Protein AF-Q84XY4-F1 (afdb_monomer_lite)

Secondary structure (DSSP, 8-state):
-HHHHHHHHHHHHHHHHHHHHHHHHHHHHHHHHHHHHHHHTT--------------------------------------S-HHHHHHHTT-HHHHHHHHHHTTT-HHHHHHHHHHHHTTSSSHHHHHHHHHTTGGGS-GGGG-TT-HHHHHHHHHHHHHHHHHTPPP--

pLDDT: mean 78.93, std 22.67, range [28.45, 98.25]

Foldseek 3Di:
DVVVVVVVVVVVVVVVVVVVVVVVVVVVVVVVVVVVVVVVVPPPDDDDDDDDDDDDDDDDDDDDDDDDDDDDDDDDDDDVDDPLLVCLLVLPLVSLLVVCLVCVVPLVVLLVPNLASLVNHPDSVVSLVVNLPCLVVDDPVQCDPPHPSVSSNSSNVSSVVSPVVNDDPD

Structure (mmCIF, N/CA/C/O backbone):
data_AF-Q84XY4-F1
#
_entry.id   AF-Q84XY4-F1
#
loop_
_atom_site.group_PDB
_atom_site.id
_atom_site.type_symbol
_atom_site.label_atom_id
_atom_site.label_alt_id
_atom_site.label_comp_id
_atom_site.label_asym_id
_atom_site.label_entity_id
_atom_site.label_seq_id
_atom_site.pdbx_PDB_ins_code
_atom_site.Cartn_x
_atom_site.Cartn_y
_atom_site.Cartn_z
_atom_site.occupancy
_atom_site.B_iso_or_equiv
_atom_site.auth_seq_id
_atom_site.auth_comp_id
_atom_site.auth_asym_id
_atom_site.auth_atom_id
_atom_site.pdbx_PDB_model_num
ATOM 1 N N . LEU A 1 1 ? -7.201 -48.790 17.737 1.00 64.31 1 LEU A N 1
ATOM 2 C CA . LEU A 1 1 ? -5.799 -48.980 17.290 1.00 64.31 1 LEU A CA 1
ATOM 3 C C . LEU A 1 1 ? -5.659 -49.063 15.767 1.00 64.31 1 LEU A C 1
ATOM 5 O O . LEU A 1 1 ? -4.932 -48.245 15.227 1.00 64.31 1 LEU A O 1
ATOM 9 N N . ALA A 1 2 ? -6.379 -49.945 15.058 1.00 82.94 2 ALA A N 1
ATOM 10 C CA . ALA A 1 2 ? -6.254 -50.078 13.593 1.00 82.94 2 ALA A CA 1
ATOM 11 C C . ALA A 1 2 ? -6.530 -48.778 12.801 1.00 82.94 2 ALA A C 1
ATOM 13 O O . ALA A 1 2 ? -5.732 -48.398 11.953 1.00 82.94 2 ALA A O 1
ATOM 14 N N . ALA A 1 3 ? -7.598 -48.041 13.130 1.00 89.06 3 ALA A N 1
ATOM 15 C CA . ALA A 1 3 ? -7.929 -46.778 12.454 1.00 89.06 3 ALA A CA 1
ATOM 16 C C . ALA A 1 3 ? -6.856 -45.684 12.628 1.00 89.06 3 ALA A C 1
ATOM 18 O O . ALA A 1 3 ? -6.625 -44.893 11.719 1.00 89.06 3 ALA A O 1
ATOM 19 N N . PHE A 1 4 ? -6.170 -45.664 13.776 1.00 91.94 4 PHE A N 1
ATOM 20 C CA . PHE A 1 4 ? -5.070 -44.731 14.025 1.00 91.94 4 PHE A CA 1
ATOM 21 C C . PHE A 1 4 ? -3.839 -45.087 13.182 1.00 91.94 4 PHE A C 1
ATOM 23 O O . PHE A 1 4 ? -3.254 -44.201 12.570 1.00 91.94 4 PHE A O 1
ATOM 30 N N . SER A 1 5 ? -3.498 -46.378 13.076 1.00 95.75 5 SER A N 1
ATOM 31 C CA . SER A 1 5 ? -2.396 -46.850 12.219 1.00 95.75 5 SER A CA 1
ATOM 32 C C . SER A 1 5 ? -2.609 -46.445 10.760 1.00 95.75 5 SER A C 1
ATOM 34 O O . SER A 1 5 ? -1.731 -45.846 10.149 1.00 95.75 5 SER A O 1
ATOM 36 N N . VAL A 1 6 ? -3.817 -46.673 10.232 1.00 96.69 6 VAL A N 1
ATOM 37 C CA . VAL A 1 6 ? -4.175 -46.304 8.853 1.00 96.69 6 VAL A CA 1
ATOM 38 C C . VAL A 1 6 ? -4.098 -44.791 8.636 1.00 96.69 6 VAL A C 1
ATOM 40 O O . VAL A 1 6 ? -3.603 -44.339 7.603 1.00 96.69 6 VAL A O 1
ATOM 43 N N . ALA A 1 7 ? -4.553 -43.991 9.606 1.00 95.94 7 ALA A N 1
ATOM 44 C CA . ALA A 1 7 ? -4.470 -42.535 9.521 1.00 95.94 7 ALA A CA 1
ATOM 45 C C . ALA A 1 7 ? -3.013 -42.039 9.502 1.00 95.94 7 ALA A C 1
ATOM 47 O O . ALA A 1 7 ? -2.673 -41.180 8.689 1.00 95.94 7 ALA A O 1
ATOM 48 N N . VAL A 1 8 ? -2.142 -42.613 10.338 1.00 96.88 8 VAL A N 1
ATOM 49 C CA . VAL A 1 8 ? -0.708 -42.274 10.384 1.00 96.88 8 VAL A CA 1
ATOM 50 C C . VAL A 1 8 ? 0.005 -42.690 9.097 1.00 96.88 8 VAL A C 1
ATOM 52 O O . VAL A 1 8 ? 0.784 -41.911 8.552 1.00 96.88 8 VAL A O 1
ATOM 55 N N . GLU A 1 9 ? -0.288 -43.875 8.564 1.00 97.00 9 GLU A N 1
ATOM 56 C CA . GLU A 1 9 ? 0.259 -44.326 7.280 1.00 97.00 9 GLU A CA 1
ATOM 57 C C . GLU A 1 9 ? -0.201 -43.436 6.121 1.00 97.00 9 GLU A C 1
ATOM 59 O O . GLU A 1 9 ? 0.602 -43.072 5.263 1.00 97.00 9 GLU A O 1
ATOM 64 N N . THR A 1 10 ? -1.474 -43.031 6.118 1.00 97.06 10 THR A N 1
ATOM 65 C CA . THR A 1 10 ? -2.016 -42.110 5.109 1.00 97.06 10 THR A CA 1
ATOM 66 C C . THR A 1 10 ? -1.333 -40.749 5.192 1.00 97.06 10 THR A C 1
ATOM 68 O O . THR A 1 10 ? -0.873 -40.240 4.174 1.00 97.06 10 THR A O 1
ATOM 71 N N . PHE A 1 11 ? -1.201 -40.185 6.397 1.00 97.75 11 PHE A N 1
ATOM 72 C CA . PHE A 1 11 ? -0.479 -38.931 6.611 1.00 97.75 11 PHE A CA 1
ATOM 73 C C . PHE A 1 11 ? 0.965 -39.023 6.114 1.00 97.75 11 PHE A C 1
ATOM 75 O O . PHE A 1 11 ? 1.409 -38.154 5.369 1.00 97.75 11 PHE A O 1
ATOM 82 N N . LYS A 1 12 ? 1.676 -40.101 6.466 1.00 97.94 12 LYS A N 1
ATOM 83 C CA . LYS A 1 12 ? 3.064 -40.305 6.049 1.00 97.94 12 LYS A CA 1
ATOM 84 C C . LYS A 1 12 ? 3.197 -40.333 4.527 1.00 97.94 12 LYS A C 1
ATOM 86 O O . LYS A 1 12 ? 4.056 -39.650 3.988 1.00 97.94 12 LYS A O 1
ATOM 91 N N . ARG A 1 13 ? 2.308 -41.047 3.828 1.00 97.75 13 ARG A N 1
ATOM 92 C CA . ARG A 1 13 ? 2.316 -41.086 2.355 1.00 97.75 13 ARG A CA 1
ATOM 93 C C . ARG A 1 13 ? 2.096 -39.706 1.740 1.00 97.75 13 ARG A C 1
ATOM 95 O O . ARG A 1 13 ? 2.788 -39.367 0.789 1.00 97.75 13 ARG A O 1
ATOM 102 N N . GLN A 1 14 ? 1.172 -38.918 2.291 1.00 97.56 14 GLN A N 1
ATOM 103 C CA . GLN A 1 14 ? 0.912 -37.558 1.807 1.00 97.56 14 GLN A CA 1
ATOM 104 C C . GLN A 1 14 ? 2.089 -36.617 2.079 1.00 97.56 14 GLN A C 1
ATOM 106 O O . GLN A 1 14 ? 2.413 -35.774 1.248 1.00 97.56 14 GLN A O 1
ATOM 111 N N . PHE A 1 15 ? 2.747 -36.773 3.226 1.00 97.75 15 PHE A N 1
ATOM 112 C CA . PHE A 1 15 ? 3.945 -36.013 3.559 1.00 97.75 15 PHE A CA 1
ATOM 113 C C . PHE A 1 15 ? 5.111 -36.353 2.619 1.00 97.75 15 PHE A C 1
ATOM 115 O O . PHE A 1 15 ? 5.744 -35.448 2.082 1.00 97.75 15 PHE A O 1
ATOM 122 N N . ASP A 1 16 ? 5.348 -37.642 2.364 1.00 98.19 16 ASP A N 1
ATOM 123 C CA . ASP A 1 16 ? 6.401 -38.099 1.450 1.00 98.19 16 ASP A CA 1
ATOM 124 C C . ASP A 1 16 ? 6.156 -37.608 0.007 1.00 98.19 16 ASP A C 1
ATOM 126 O O . ASP A 1 16 ? 7.102 -37.263 -0.702 1.00 98.19 16 ASP A O 1
ATOM 130 N N . ASP A 1 17 ? 4.896 -37.560 -0.438 1.00 97.62 17 ASP A N 1
ATOM 131 C CA . ASP A 1 17 ? 4.520 -37.020 -1.752 1.00 97.62 17 ASP A CA 1
ATOM 132 C C . ASP A 1 17 ? 4.779 -35.508 -1.847 1.00 97.62 17 ASP A C 1
ATOM 134 O O . ASP A 1 17 ? 5.391 -35.031 -2.806 1.00 97.62 17 ASP A O 1
ATOM 138 N N . LEU A 1 18 ? 4.405 -34.758 -0.805 1.00 97.81 18 LEU A N 1
ATOM 139 C CA . LEU A 1 18 ? 4.679 -33.325 -0.721 1.00 97.81 18 LEU A CA 1
ATOM 140 C C . LEU A 1 18 ? 6.185 -33.034 -0.751 1.00 97.81 18 LEU A C 1
ATOM 142 O O . LEU A 1 18 ? 6.616 -32.129 -1.465 1.00 97.81 18 LEU A O 1
ATOM 146 N N . GLN A 1 19 ? 6.978 -33.819 -0.020 1.00 98.06 19 GLN A N 1
ATOM 147 C CA . GLN A 1 19 ? 8.431 -33.671 0.020 1.00 98.06 19 GLN A CA 1
ATOM 148 C C . GLN A 1 19 ? 9.052 -33.872 -1.370 1.00 98.06 19 GLN A C 1
ATOM 150 O O . GLN A 1 19 ? 9.828 -33.033 -1.825 1.00 98.06 19 GLN A O 1
ATOM 155 N N . LYS A 1 20 ? 8.636 -34.916 -2.099 1.00 98.06 20 LYS A N 1
ATOM 156 C CA . LYS A 1 20 ? 9.080 -35.150 -3.485 1.00 98.06 20 LYS A CA 1
ATOM 157 C C . LYS A 1 20 ? 8.710 -34.006 -4.420 1.00 98.06 20 LYS A C 1
ATOM 159 O O . LYS A 1 20 ? 9.476 -33.665 -5.319 1.00 98.06 20 LYS A O 1
ATOM 164 N N . HIS A 1 21 ? 7.528 -33.422 -4.239 1.00 98.25 21 HIS A N 1
ATOM 165 C CA . HIS A 1 21 ? 7.098 -32.297 -5.059 1.00 98.25 21 HIS A CA 1
ATOM 166 C C . HIS A 1 21 ? 7.956 -31.049 -4.806 1.00 98.25 21 HIS A C 1
ATOM 168 O O . HIS A 1 21 ? 8.336 -30.373 -5.762 1.00 98.25 21 HIS A O 1
ATOM 174 N N . ILE A 1 22 ? 8.313 -30.774 -3.547 1.00 98.00 22 ILE A N 1
ATOM 175 C CA . ILE A 1 22 ? 9.229 -29.680 -3.185 1.00 98.00 22 ILE A CA 1
ATOM 176 C C . ILE A 1 22 ? 10.598 -29.895 -3.840 1.00 98.00 22 ILE A C 1
ATOM 178 O O . ILE A 1 22 ? 11.062 -29.015 -4.563 1.00 98.00 22 ILE A O 1
ATOM 182 N N . GLU A 1 23 ? 11.179 -31.087 -3.695 1.00 97.94 23 GLU A N 1
ATOM 183 C CA . GLU A 1 23 ? 12.463 -31.437 -4.322 1.00 97.94 23 GLU A CA 1
ATOM 184 C C . GLU A 1 23 ? 12.400 -31.311 -5.855 1.00 97.94 23 GLU A C 1
ATOM 186 O O . GLU A 1 23 ? 13.342 -30.852 -6.502 1.00 97.94 23 GLU A O 1
ATOM 191 N N . SER A 1 24 ? 11.273 -31.676 -6.475 1.00 97.50 24 SER A N 1
ATOM 192 C CA . SER A 1 24 ? 11.075 -31.491 -7.916 1.00 97.50 24 SER A CA 1
ATOM 193 C C . SER A 1 24 ? 11.056 -30.016 -8.325 1.00 97.50 24 SER A C 1
ATOM 195 O O . SER A 1 24 ? 11.532 -29.693 -9.416 1.00 97.50 24 SER A O 1
ATOM 197 N N . ILE A 1 25 ? 10.484 -29.131 -7.503 1.00 97.25 25 ILE A N 1
ATOM 198 C CA . ILE A 1 25 ? 10.457 -27.688 -7.774 1.00 97.25 25 ILE A CA 1
ATOM 199 C C . ILE A 1 25 ? 11.869 -27.112 -7.668 1.00 97.25 25 ILE A C 1
ATOM 201 O O . ILE A 1 25 ? 12.282 -26.379 -8.567 1.00 97.25 25 ILE A O 1
ATOM 205 N N . GLU A 1 26 ? 12.610 -27.468 -6.618 1.00 96.44 26 GLU A N 1
ATOM 206 C CA . GLU A 1 26 ? 13.998 -27.031 -6.413 1.00 96.44 26 GLU A CA 1
ATOM 207 C C . GLU A 1 26 ? 14.879 -27.442 -7.600 1.00 96.44 26 GLU A C 1
ATOM 209 O O . GLU A 1 26 ? 15.459 -26.585 -8.269 1.00 96.44 26 GLU A O 1
ATOM 214 N N . ASN A 1 27 ? 14.840 -28.723 -7.980 1.00 96.00 27 ASN A N 1
ATOM 215 C CA . ASN A 1 27 ? 15.588 -29.236 -9.131 1.00 96.00 27 ASN A CA 1
ATOM 216 C C . ASN A 1 27 ? 15.219 -28.538 -10.455 1.00 96.00 27 ASN A C 1
ATOM 218 O O . ASN A 1 27 ? 16.078 -28.302 -11.310 1.00 96.00 27 ASN A O 1
ATOM 222 N N . ALA A 1 28 ? 13.940 -28.200 -10.658 1.00 96.19 28 ALA A N 1
ATOM 223 C CA . ALA A 1 28 ? 13.496 -27.501 -11.863 1.00 96.19 28 ALA A CA 1
ATOM 224 C C . ALA A 1 28 ? 14.003 -26.050 -11.916 1.00 96.19 28 ALA A C 1
ATOM 226 O O . ALA A 1 28 ? 14.327 -25.552 -13.002 1.00 96.19 28 ALA A O 1
ATOM 227 N N . ILE A 1 29 ? 14.072 -25.375 -10.764 1.00 93.94 29 ILE A N 1
ATOM 228 C CA . ILE A 1 29 ? 14.628 -24.023 -10.647 1.00 93.94 29 ILE A CA 1
ATOM 229 C C . ILE A 1 29 ? 16.125 -24.053 -10.959 1.00 93.94 29 ILE A C 1
ATOM 231 O O . ILE A 1 29 ? 16.565 -23.289 -11.823 1.00 93.94 29 ILE A O 1
ATOM 235 N N . ASP A 1 30 ? 16.872 -24.971 -10.347 1.00 94.00 30 ASP A N 1
ATOM 236 C CA . ASP A 1 30 ? 18.320 -25.097 -10.547 1.00 94.00 30 ASP A CA 1
ATOM 237 C C . ASP A 1 30 ? 18.658 -25.422 -12.006 1.00 94.00 30 ASP A C 1
ATOM 239 O O . ASP A 1 30 ? 19.475 -24.745 -12.632 1.00 94.00 30 ASP A O 1
ATOM 243 N N . SER A 1 31 ? 17.936 -26.370 -12.614 1.00 92.75 31 SER A N 1
ATOM 244 C CA . SER A 1 31 ? 18.093 -26.702 -14.036 1.00 92.75 31 SER A CA 1
ATOM 245 C C . SER A 1 31 ? 17.850 -25.493 -14.951 1.00 92.75 31 SER A C 1
ATOM 247 O O . SER A 1 31 ? 18.575 -25.281 -15.931 1.00 92.75 31 SER A O 1
ATOM 249 N N . LYS A 1 32 ? 16.850 -24.659 -14.633 1.00 92.25 32 LYS A N 1
ATOM 250 C CA . LYS A 1 32 ? 16.579 -23.424 -15.382 1.00 92.25 32 LYS A CA 1
ATOM 251 C C . LYS A 1 32 ? 17.649 -22.359 -15.173 1.00 92.25 32 LYS A C 1
ATOM 253 O O . LYS A 1 32 ? 17.902 -21.599 -16.109 1.00 92.25 32 LYS A O 1
ATOM 258 N N . LEU A 1 33 ? 18.250 -22.282 -13.990 1.00 88.75 33 LEU A N 1
ATOM 259 C CA . LEU A 1 33 ? 19.318 -21.332 -13.695 1.00 88.75 33 LEU A CA 1
ATOM 260 C C . LEU A 1 33 ? 20.589 -21.709 -14.467 1.00 88.75 33 LEU A C 1
ATOM 262 O O . LEU A 1 33 ? 21.095 -20.880 -15.222 1.00 88.75 33 LEU A O 1
ATOM 266 N N . GLU A 1 34 ? 21.012 -22.972 -14.407 1.00 84.56 34 GLU A N 1
ATOM 267 C CA . GLU A 1 34 ? 22.182 -23.476 -15.140 1.00 84.56 34 GLU A CA 1
ATOM 268 C C . GLU A 1 34 ? 22.012 -23.348 -16.663 1.00 84.56 34 GLU A C 1
ATOM 270 O O . GLU A 1 34 ? 22.899 -22.855 -17.364 1.00 84.56 34 GLU A O 1
ATOM 275 N N . SER A 1 35 ? 20.824 -23.672 -17.189 1.00 78.25 35 SER A N 1
ATOM 276 C CA . SER A 1 35 ? 20.510 -23.487 -18.614 1.00 78.25 35 SER A CA 1
ATOM 277 C C . SER A 1 35 ? 20.587 -22.022 -19.066 1.00 78.25 35 SER A C 1
ATOM 279 O O . SER A 1 35 ? 20.874 -21.768 -20.236 1.00 78.25 35 SER A O 1
ATOM 281 N N . ASN A 1 36 ? 20.304 -21.062 -18.181 1.00 68.31 36 ASN A N 1
ATOM 282 C CA . ASN A 1 36 ? 20.326 -19.634 -18.504 1.00 68.31 36 ASN A CA 1
ATOM 283 C C . ASN A 1 36 ? 21.692 -18.986 -18.211 1.00 68.31 36 ASN A C 1
ATOM 285 O O . ASN A 1 36 ? 22.048 -18.007 -18.870 1.00 68.31 36 ASN A O 1
ATOM 289 N N . GLY A 1 37 ? 22.477 -19.535 -17.278 1.00 59.16 37 GLY A N 1
ATOM 290 C CA . GLY A 1 37 ? 23.834 -19.084 -16.954 1.00 59.16 37 GLY A CA 1
ATOM 291 C C . GLY A 1 37 ? 24.805 -19.232 -18.129 1.00 59.16 37 GLY A C 1
ATOM 292 O O . GLY A 1 37 ? 25.606 -18.332 -18.387 1.00 59.16 37 GLY A O 1
ATOM 293 N N . VAL A 1 38 ? 24.660 -20.295 -18.929 1.00 55.62 38 VAL A N 1
ATOM 294 C CA . VAL A 1 38 ? 25.476 -20.524 -20.139 1.00 55.62 38 VAL A CA 1
ATOM 295 C C . VAL A 1 38 ? 25.212 -19.470 -21.231 1.00 55.62 38 VAL A C 1
ATOM 297 O O . VAL A 1 38 ? 26.111 -19.134 -21.999 1.00 55.62 38 VAL A O 1
ATOM 300 N N . VAL A 1 39 ? 24.013 -18.875 -21.282 1.00 53.19 39 VAL A N 1
ATOM 301 C CA . VAL A 1 39 ? 23.646 -17.878 -22.309 1.00 53.19 39 VAL A CA 1
ATOM 302 C C . VAL A 1 39 ? 24.239 -16.491 -22.014 1.00 53.19 39 VAL A C 1
ATOM 304 O O . VAL A 1 39 ? 24.487 -15.716 -22.940 1.00 53.19 39 VAL A O 1
ATOM 307 N N . LEU A 1 40 ? 24.524 -16.166 -20.748 1.00 49.06 40 LEU A N 1
ATOM 308 C CA . LEU A 1 40 ? 25.024 -14.841 -20.356 1.00 49.06 40 LEU A CA 1
ATOM 309 C C . LEU A 1 40 ? 26.544 -14.678 -20.521 1.00 49.06 40 LEU A C 1
ATOM 311 O O . LEU A 1 40 ? 27.010 -13.555 -20.710 1.00 49.06 40 LEU A O 1
ATOM 315 N N . ALA A 1 41 ? 27.320 -15.767 -20.533 1.00 43.28 41 ALA A N 1
ATOM 316 C CA . ALA A 1 41 ? 28.774 -15.698 -20.715 1.00 43.28 41 ALA A CA 1
ATOM 317 C C . ALA A 1 41 ? 29.203 -15.320 -22.152 1.00 43.28 41 ALA A C 1
ATOM 319 O O . ALA A 1 41 ? 30.326 -14.869 -22.361 1.00 43.28 41 ALA A O 1
ATOM 320 N N . ALA A 1 42 ? 28.317 -15.451 -23.148 1.00 43.97 42 ALA A N 1
ATOM 321 C CA . ALA A 1 42 ? 28.653 -15.240 -24.560 1.00 43.97 42 ALA A CA 1
ATOM 322 C C . ALA A 1 42 ? 28.402 -13.810 -25.089 1.00 43.97 42 ALA A C 1
ATOM 324 O O . ALA A 1 42 ? 28.716 -13.535 -26.248 1.00 43.97 42 ALA A O 1
ATOM 325 N N . ARG A 1 43 ? 27.833 -12.885 -24.294 1.00 43.62 43 ARG A N 1
ATOM 326 C CA . ARG A 1 43 ? 27.384 -11.563 -24.796 1.00 43.62 43 ARG A CA 1
ATOM 327 C C . ARG A 1 43 ? 28.204 -10.350 -24.337 1.00 43.62 43 ARG A C 1
ATOM 329 O O . ARG A 1 43 ? 27.806 -9.221 -24.604 1.00 43.62 43 ARG A O 1
ATOM 336 N N . ASN A 1 44 ? 29.377 -10.552 -23.744 1.00 42.47 44 ASN A N 1
ATOM 337 C CA . ASN A 1 44 ? 30.316 -9.456 -23.499 1.00 42.47 44 ASN A CA 1
ATOM 338 C C . ASN A 1 44 ? 31.452 -9.496 -24.515 1.00 42.47 44 ASN A C 1
ATOM 340 O O . ASN A 1 44 ? 32.515 -10.011 -24.205 1.00 42.47 44 ASN A O 1
ATOM 344 N N . ASN A 1 45 ? 31.220 -8.960 -25.715 1.00 47.03 45 ASN A N 1
ATOM 345 C CA . ASN A 1 45 ? 32.265 -8.323 -26.517 1.00 47.03 45 ASN A CA 1
ATOM 346 C C . ASN A 1 45 ? 31.636 -7.395 -27.567 1.00 47.03 45 ASN A C 1
ATOM 348 O O . ASN A 1 45 ? 30.877 -7.837 -28.425 1.00 47.03 45 ASN A O 1
ATOM 352 N N . ASN A 1 46 ? 32.052 -6.127 -27.498 1.00 42.19 46 ASN A N 1
ATOM 353 C CA . ASN A 1 46 ? 31.910 -5.048 -28.482 1.00 42.19 46 ASN A CA 1
ATOM 354 C C . ASN A 1 46 ? 30.520 -4.404 -28.628 1.00 42.19 46 ASN A C 1
ATOM 356 O O . ASN A 1 46 ? 29.588 -5.009 -29.138 1.00 42.19 46 ASN A O 1
ATOM 360 N N . PHE A 1 47 ? 30.397 -3.125 -28.252 1.00 33.38 47 PHE A N 1
ATOM 361 C CA . PHE A 1 47 ? 30.551 -2.007 -29.198 1.00 33.38 47 PHE A CA 1
ATOM 362 C C . PHE A 1 47 ? 30.607 -0.658 -28.455 1.00 33.38 47 PHE A C 1
ATOM 364 O O . PHE A 1 47 ? 29.776 -0.351 -27.604 1.00 33.38 47 PHE A O 1
ATOM 371 N N . HIS A 1 48 ? 31.628 0.128 -28.792 1.00 37.88 48 HIS A N 1
ATOM 372 C CA . HIS A 1 48 ? 31.838 1.521 -28.402 1.00 37.88 48 HIS A CA 1
ATOM 373 C C . HIS A 1 48 ? 31.164 2.477 -29.406 1.00 37.88 48 HIS A C 1
ATOM 375 O O . HIS A 1 48 ? 31.044 2.135 -30.580 1.00 37.88 48 HIS A O 1
ATOM 381 N N . GLN A 1 49 ? 30.923 3.706 -28.925 1.00 42.78 49 GLN A N 1
ATOM 382 C CA . GLN A 1 49 ? 30.937 5.018 -29.610 1.00 42.78 49 GLN A CA 1
ATOM 383 C C . GLN A 1 49 ? 29.622 5.821 -29.778 1.00 42.78 49 GLN A C 1
ATOM 385 O O . GLN A 1 49 ? 28.537 5.248 -29.744 1.00 42.78 49 GLN A O 1
ATOM 390 N N . PRO A 1 50 ? 29.728 7.178 -29.811 1.00 50.84 50 PRO A N 1
ATOM 391 C CA . PRO A 1 50 ? 28.868 8.061 -29.020 1.00 50.84 50 PRO A CA 1
ATOM 392 C C . PRO A 1 50 ? 28.161 9.173 -29.829 1.00 50.84 50 PRO A C 1
ATOM 394 O O . PRO A 1 50 ? 28.430 9.360 -31.008 1.00 50.84 50 PRO A O 1
ATOM 397 N N . MET A 1 51 ? 27.379 9.981 -29.095 1.00 39.03 51 MET A N 1
ATOM 398 C CA . MET A 1 51 ? 26.905 11.349 -29.391 1.00 39.03 51 MET A CA 1
ATOM 399 C C . MET A 1 51 ? 25.974 11.549 -30.594 1.00 39.03 51 MET A C 1
ATOM 401 O O . MET A 1 51 ? 26.312 11.190 -31.710 1.00 39.03 51 MET A O 1
ATOM 405 N N . LEU A 1 52 ? 24.858 12.254 -30.358 1.00 31.89 52 LEU A N 1
ATOM 406 C CA . LEU A 1 52 ? 24.316 13.333 -31.205 1.00 31.89 52 LEU A CA 1
ATOM 407 C C . LEU A 1 52 ? 23.021 13.875 -30.569 1.00 31.89 52 LEU A C 1
ATOM 409 O O . LEU A 1 52 ? 21.997 13.198 -30.546 1.00 31.89 52 LEU A O 1
ATOM 413 N N . SER A 1 53 ? 23.067 15.111 -30.072 1.00 45.91 53 SER A N 1
ATOM 414 C CA . SER A 1 53 ? 21.883 15.911 -29.728 1.00 45.91 53 SER A CA 1
ATOM 415 C C . SER A 1 53 ? 21.616 16.925 -30.845 1.00 45.91 53 SER A C 1
ATOM 417 O O . SER A 1 53 ? 22.574 17.530 -31.330 1.00 45.91 53 SER A O 1
ATOM 419 N N . PRO A 1 54 ? 20.348 17.191 -31.203 1.00 49.94 54 PRO A N 1
ATOM 420 C CA . PRO A 1 54 ? 19.981 18.438 -31.884 1.00 49.94 54 PRO A CA 1
ATOM 421 C C . PRO A 1 54 ? 18.703 19.079 -31.261 1.00 49.94 54 PRO A C 1
ATOM 423 O O . PRO A 1 54 ? 18.142 18.528 -30.317 1.00 49.94 54 PRO A O 1
ATOM 426 N N . PRO A 1 55 ? 18.205 20.237 -31.741 1.00 47.44 55 PRO A N 1
ATOM 427 C CA . PRO A 1 55 ? 18.721 21.576 -31.461 1.00 47.44 55 PRO A CA 1
ATOM 428 C C . PRO A 1 55 ? 17.656 22.523 -30.852 1.00 47.44 55 PRO A C 1
ATOM 430 O O . PRO A 1 55 ? 16.453 22.283 -30.891 1.00 47.44 55 PRO A O 1
ATOM 433 N N . ARG A 1 56 ? 18.128 23.652 -30.316 1.00 42.69 56 ARG A N 1
ATOM 434 C CA . ARG A 1 56 ? 17.353 24.800 -29.808 1.00 42.69 56 ARG A CA 1
ATOM 435 C C . ARG A 1 56 ? 17.242 25.861 -30.911 1.00 42.69 56 ARG A C 1
ATOM 437 O O . ARG A 1 56 ? 18.278 26.167 -31.477 1.00 42.69 56 ARG A O 1
ATOM 444 N N . ASN A 1 57 ? 16.048 26.420 -31.161 1.00 38.03 57 ASN A N 1
ATOM 445 C CA . ASN A 1 57 ? 15.745 27.631 -31.967 1.00 38.03 57 ASN A CA 1
ATOM 446 C C . ASN A 1 57 ? 14.276 28.042 -31.653 1.00 38.03 57 ASN A C 1
ATOM 448 O O . ASN A 1 57 ? 13.408 27.180 -31.720 1.00 38.03 57 ASN A O 1
ATOM 452 N N . ASN A 1 58 ? 13.994 29.147 -30.939 1.00 39.03 58 ASN A N 1
ATOM 453 C CA . ASN A 1 58 ? 13.869 30.585 -31.301 1.00 39.03 58 ASN A CA 1
ATOM 454 C C . ASN A 1 58 ? 12.397 31.018 -31.603 1.00 39.03 58 ASN A C 1
ATOM 456 O O . ASN A 1 58 ? 11.717 30.414 -32.410 1.00 39.03 58 ASN A O 1
ATOM 460 N N . VAL A 1 59 ? 11.791 31.828 -30.716 1.00 37.12 59 VAL A N 1
ATOM 461 C CA . VAL A 1 59 ? 11.406 33.264 -30.860 1.00 37.12 59 VAL A CA 1
ATOM 462 C C . VAL A 1 59 ? 10.155 33.547 -31.717 1.00 37.12 59 VAL A C 1
ATOM 464 O O . VAL A 1 59 ? 10.161 33.262 -32.904 1.00 37.12 59 VAL A O 1
ATOM 467 N N . SER A 1 60 ? 9.141 34.199 -31.110 1.00 33.50 60 SER A N 1
ATOM 468 C CA . SER A 1 60 ? 8.429 35.431 -31.566 1.00 33.50 60 SER A CA 1
ATOM 469 C C . SER A 1 60 ? 7.021 35.504 -30.920 1.00 33.50 60 SER A C 1
ATOM 471 O O . SER A 1 60 ? 6.181 34.666 -31.220 1.00 33.50 60 SER A O 1
ATOM 473 N N . VAL A 1 61 ? 6.817 36.236 -29.813 1.00 38.06 61 VAL A N 1
ATOM 474 C CA . VAL A 1 61 ? 6.356 37.648 -29.685 1.00 38.06 61 VAL A CA 1
ATOM 475 C C . VAL A 1 61 ? 4.828 37.844 -29.848 1.00 38.06 61 VAL A C 1
ATOM 477 O O . VAL A 1 61 ? 4.285 37.759 -30.939 1.00 38.06 61 VAL A O 1
ATOM 480 N N . GLU A 1 62 ? 4.211 38.146 -28.694 1.00 33.66 62 GLU A N 1
ATOM 481 C CA . GLU A 1 62 ? 3.176 39.163 -28.405 1.00 33.66 62 GLU A CA 1
ATOM 482 C C . GLU A 1 62 ? 1.776 39.090 -29.046 1.00 33.66 62 GLU A C 1
ATOM 484 O O . GLU A 1 62 ? 1.572 39.369 -30.221 1.00 33.66 62 GLU A O 1
ATOM 489 N N . THR A 1 63 ? 0.757 38.893 -28.199 1.00 29.92 63 THR A N 1
ATOM 490 C CA . THR A 1 63 ? -0.491 39.675 -28.252 1.00 29.92 63 THR A CA 1
ATOM 491 C C . THR A 1 63 ? -1.066 39.817 -26.841 1.00 29.92 63 THR A C 1
ATOM 493 O O . THR A 1 63 ? -1.023 38.906 -26.015 1.00 29.92 63 THR A O 1
ATOM 496 N N . THR A 1 64 ? -1.535 41.024 -26.579 1.00 33.62 64 THR A N 1
ATOM 497 C CA . THR A 1 64 ? -1.912 41.659 -25.323 1.00 33.62 64 THR A CA 1
ATOM 498 C C . THR A 1 64 ? -3.348 41.355 -24.861 1.00 33.62 64 THR A C 1
ATOM 500 O O . THR A 1 64 ? -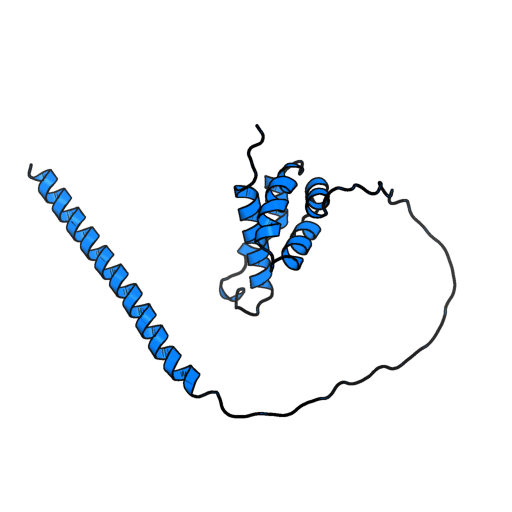4.269 41.287 -25.662 1.00 33.62 64 THR A O 1
ATOM 503 N N . VAL A 1 65 ? -3.491 41.260 -23.528 1.00 34.00 65 VAL A N 1
ATOM 504 C CA . VAL A 1 65 ? -4.578 41.757 -22.645 1.00 34.00 65 VAL A CA 1
ATOM 505 C C . VAL A 1 65 ? -6.022 41.262 -22.878 1.00 34.00 65 VAL A C 1
ATOM 507 O O . VAL A 1 65 ? -6.660 41.601 -23.865 1.00 34.00 65 VAL A O 1
ATOM 510 N N . THR A 1 66 ? -6.610 40.588 -21.872 1.00 28.45 66 THR A N 1
ATOM 511 C CA . THR A 1 66 ? -7.724 41.099 -21.022 1.00 28.45 66 THR A CA 1
ATOM 512 C C . THR A 1 66 ? -8.348 39.976 -20.168 1.00 28.45 66 THR A C 1
ATOM 514 O O . THR A 1 66 ? -8.946 39.044 -20.686 1.00 28.45 66 THR A O 1
ATOM 517 N N . VAL A 1 67 ? -8.193 40.118 -18.845 1.00 38.84 67 VAL A N 1
ATOM 518 C CA . VAL A 1 67 ? -9.135 39.840 -17.734 1.00 38.84 67 VAL A CA 1
ATOM 519 C C . VAL A 1 67 ? -10.211 38.755 -17.917 1.00 38.84 67 VAL A C 1
ATOM 521 O O . VAL A 1 67 ? -11.157 38.941 -18.673 1.00 38.84 67 VAL A O 1
ATOM 524 N N . SER A 1 68 ? -10.174 37.730 -17.050 1.00 34.22 68 SER A N 1
ATOM 525 C CA . SER A 1 68 ? -11.289 37.351 -16.150 1.00 34.22 68 SER A CA 1
ATOM 526 C C . SER A 1 68 ? -10.835 36.307 -15.115 1.00 34.22 68 SER A C 1
ATOM 528 O O . SER A 1 68 ? -10.368 35.229 -15.470 1.00 34.22 68 SER A O 1
ATOM 530 N N . GLN A 1 69 ? -10.964 36.648 -13.827 1.00 43.31 69 GLN A N 1
ATOM 531 C CA . GLN A 1 69 ? -10.906 35.714 -12.690 1.00 43.31 69 GLN A CA 1
ATOM 532 C C . GLN A 1 69 ? -12.088 34.722 -12.746 1.00 43.31 69 GLN A C 1
ATOM 534 O O . GLN A 1 69 ? -13.093 35.002 -13.403 1.00 43.31 69 GLN A O 1
ATOM 539 N N . PRO A 1 70 ? -11.997 33.579 -12.044 1.00 39.38 70 PRO A N 1
ATOM 540 C CA . PRO A 1 70 ? -12.539 33.513 -10.681 1.00 39.38 70 PRO A CA 1
ATOM 541 C C . PRO A 1 70 ? -11.563 32.804 -9.723 1.00 39.38 70 PRO A C 1
ATOM 543 O O . PRO A 1 70 ? -10.991 31.768 -10.032 1.00 39.38 70 PRO A O 1
ATOM 546 N N . SER A 1 71 ? -11.214 33.453 -8.616 1.00 38.06 71 SER A N 1
ATOM 547 C CA . SER A 1 71 ? -11.752 33.157 -7.276 1.00 38.06 71 SER A CA 1
ATOM 548 C C . SER A 1 71 ? -10.816 32.270 -6.455 1.00 38.06 71 SER A C 1
ATOM 550 O O . SER A 1 71 ? -10.861 31.052 -6.521 1.00 38.06 71 SER A O 1
ATOM 552 N N . GLN A 1 72 ? -9.983 32.962 -5.673 1.00 47.78 72 GLN A N 1
ATOM 553 C CA . GLN A 1 72 ? -9.609 32.649 -4.290 1.00 47.7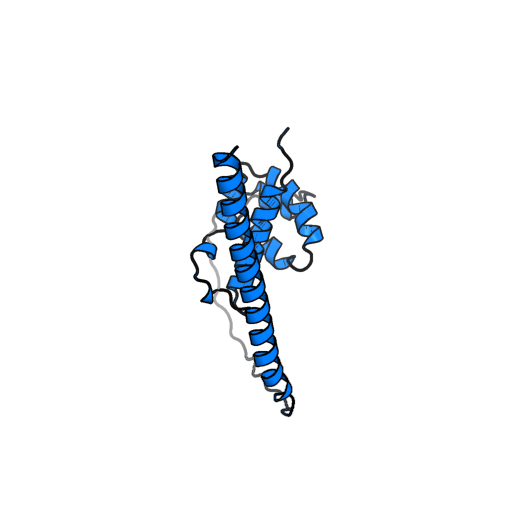8 72 GLN A CA 1
ATOM 554 C C . GLN A 1 72 ? -9.447 31.159 -3.945 1.00 47.78 72 GLN A C 1
ATOM 556 O O . GLN A 1 72 ? -10.346 30.549 -3.372 1.00 47.78 72 GLN A O 1
ATOM 561 N N . GLU A 1 73 ? -8.249 30.614 -4.161 1.00 41.16 73 GLU A N 1
ATOM 562 C CA . GLU A 1 73 ? -7.758 29.548 -3.288 1.00 41.16 73 GLU A CA 1
ATOM 563 C C . GLU A 1 73 ? -7.084 30.201 -2.085 1.00 41.16 73 GLU A C 1
ATOM 565 O O . GLU A 1 73 ? -6.020 30.817 -2.168 1.00 41.16 73 GLU A O 1
ATOM 570 N N . ILE A 1 74 ? -7.799 30.117 -0.969 1.00 43.28 74 ILE A N 1
ATOM 571 C CA . ILE A 1 74 ? -7.329 30.397 0.378 1.00 43.28 74 ILE A CA 1
ATOM 572 C C . ILE A 1 74 ? -6.021 29.633 0.559 1.00 43.28 74 ILE A C 1
ATOM 574 O O . ILE A 1 74 ? -6.012 28.409 0.512 1.00 43.28 74 ILE A O 1
ATOM 578 N N . VAL A 1 75 ? -4.931 30.365 0.753 1.00 57.34 75 VAL A N 1
ATOM 579 C CA . VAL A 1 75 ? -3.703 29.847 1.349 1.00 57.34 75 VAL A CA 1
ATOM 580 C C . VAL A 1 75 ? -4.004 29.631 2.830 1.00 57.34 75 VAL A C 1
ATOM 582 O O . VAL A 1 75 ? -4.233 30.626 3.519 1.00 57.34 75 VAL A O 1
ATOM 585 N N . PRO A 1 76 ? -3.976 28.404 3.375 1.00 48.25 76 PRO A N 1
ATOM 586 C CA . PRO A 1 76 ? -3.779 28.238 4.795 1.00 48.25 76 PRO A CA 1
ATOM 587 C C . PRO A 1 76 ? -2.285 28.012 5.000 1.00 48.25 76 PRO A C 1
ATOM 589 O O . PRO A 1 76 ? -1.716 27.024 4.542 1.00 48.25 76 PRO A O 1
ATOM 592 N N . GLU A 1 77 ? -1.682 29.018 5.620 1.00 44.47 77 GLU A N 1
ATOM 593 C CA . GLU A 1 77 ? -0.715 28.905 6.706 1.00 44.47 77 GLU A CA 1
ATOM 594 C C . GLU A 1 77 ? 0.274 27.739 6.641 1.00 44.47 77 GLU A C 1
ATOM 596 O O . GLU A 1 77 ? -0.073 26.561 6.654 1.00 44.47 77 GLU A O 1
ATOM 601 N N . THR A 1 78 ? 1.550 28.115 6.681 1.00 48.88 78 THR A N 1
ATOM 602 C CA . THR A 1 78 ? 2.709 27.276 6.981 1.00 48.88 78 THR A CA 1
ATOM 603 C C . THR A 1 78 ? 2.449 26.357 8.177 1.00 48.88 78 THR A C 1
ATOM 605 O O . THR A 1 78 ? 2.795 26.658 9.318 1.00 48.88 78 THR A O 1
ATOM 608 N N . SER A 1 79 ? 1.829 25.214 7.916 1.00 54.06 79 SER A N 1
ATOM 609 C CA . SER A 1 79 ? 1.725 24.121 8.857 1.00 54.06 79 SER A CA 1
ATOM 610 C C . SER A 1 79 ? 3.079 23.427 8.850 1.00 54.06 79 SER A C 1
ATOM 612 O O . SER A 1 79 ? 3.464 22.827 7.848 1.00 54.06 79 SER A O 1
ATOM 614 N N . ASN A 1 80 ? 3.801 23.503 9.968 1.00 71.12 80 ASN A N 1
ATOM 615 C CA . ASN A 1 80 ? 5.052 22.771 10.210 1.00 71.12 80 ASN A CA 1
ATOM 616 C C . ASN A 1 80 ? 4.891 21.233 10.138 1.00 71.12 80 ASN A C 1
ATOM 618 O O . ASN A 1 80 ? 5.829 20.508 10.455 1.00 71.12 80 ASN A O 1
ATOM 622 N N . LYS A 1 81 ? 3.713 20.719 9.757 1.00 75.94 81 LYS A N 1
ATOM 623 C CA . LYS A 1 81 ? 3.463 19.290 9.587 1.00 75.94 81 LYS A CA 1
ATOM 624 C C . LYS A 1 81 ? 4.307 18.720 8.442 1.00 75.94 81 LYS A C 1
ATOM 626 O O . LYS A 1 81 ? 4.378 19.360 7.387 1.00 75.94 81 LYS A O 1
ATOM 631 N N . PRO A 1 82 ? 4.888 17.521 8.602 1.00 88.25 82 PRO A N 1
ATOM 632 C CA . PRO A 1 82 ? 5.516 16.757 7.528 1.00 88.25 82 PRO A CA 1
ATOM 633 C C . PRO A 1 82 ? 4.628 16.634 6.284 1.00 88.25 82 PRO A C 1
ATOM 635 O O . PRO A 1 82 ? 3.398 16.653 6.358 1.00 88.25 82 PRO A O 1
ATOM 638 N N . GLU A 1 83 ? 5.248 16.517 5.111 1.00 91.62 83 GLU A N 1
ATOM 639 C CA . GLU A 1 83 ? 4.519 16.457 3.841 1.00 91.62 83 GLU A CA 1
ATOM 640 C C . GLU A 1 83 ? 3.563 15.257 3.764 1.00 91.62 83 GLU A C 1
ATOM 642 O O . GLU A 1 83 ? 2.420 15.432 3.326 1.00 91.62 83 GLU A O 1
ATOM 647 N N . GLY A 1 84 ? 3.975 14.077 4.246 1.00 89.94 84 GLY A N 1
ATOM 648 C CA . GLY A 1 84 ? 3.135 12.881 4.266 1.00 89.94 84 GLY A CA 1
ATOM 649 C C . GLY A 1 84 ? 1.875 13.052 5.116 1.00 89.94 84 GLY A C 1
ATOM 650 O O . GLY A 1 84 ? 0.790 12.643 4.695 1.00 89.94 84 GLY A O 1
ATOM 651 N N . GLU A 1 85 ? 1.983 13.731 6.261 1.00 94.38 85 GLU A N 1
ATOM 652 C CA . GLU A 1 85 ? 0.841 14.036 7.132 1.00 94.38 85 GLU A CA 1
ATOM 653 C C . GLU A 1 85 ? -0.184 14.926 6.436 1.00 94.38 85 GLU A C 1
ATOM 655 O O . GLU A 1 85 ? -1.366 14.582 6.395 1.00 94.38 85 GLU A O 1
ATOM 660 N N . ARG A 1 86 ? 0.266 16.032 5.825 1.00 95.25 86 ARG A N 1
ATOM 661 C CA . ARG A 1 86 ? -0.631 16.955 5.107 1.00 95.25 86 ARG A CA 1
ATOM 662 C C . ARG A 1 86 ? -1.362 16.245 3.969 1.00 95.25 86 ARG A C 1
ATOM 664 O O . ARG A 1 86 ? -2.556 16.453 3.771 1.00 95.25 86 ARG A O 1
ATOM 671 N N . ILE A 1 87 ? -0.656 15.390 3.228 1.00 96.25 87 ILE A N 1
ATOM 672 C CA . ILE A 1 87 ? -1.238 14.604 2.132 1.00 96.25 87 ILE A CA 1
ATOM 673 C C . ILE A 1 87 ? -2.324 13.649 2.646 1.00 96.25 87 ILE A C 1
ATOM 675 O O . ILE A 1 87 ? -3.370 13.526 2.000 1.00 96.25 87 ILE A O 1
ATOM 679 N N . CYS A 1 88 ? -2.084 12.973 3.773 1.00 96.25 88 CYS A N 1
ATOM 680 C CA . CYS A 1 88 ? -3.034 12.022 4.353 1.00 96.25 88 CYS A CA 1
ATOM 681 C C . CYS A 1 88 ? -4.253 12.722 4.967 1.00 96.25 88 CYS A C 1
ATOM 683 O O . CYS A 1 88 ? -5.380 12.273 4.758 1.00 96.25 88 CYS A O 1
ATOM 685 N N . GLU A 1 89 ? -4.044 13.848 5.651 1.00 95.75 89 GLU A N 1
ATOM 686 C CA . GLU A 1 89 ? -5.109 14.689 6.212 1.00 95.75 89 GLU A CA 1
ATOM 687 C C . GLU A 1 89 ? -6.035 15.230 5.111 1.00 95.75 89 GLU A C 1
ATOM 689 O O . GLU A 1 89 ? -7.257 15.143 5.222 1.00 95.75 89 GLU A O 1
ATOM 694 N N . LEU A 1 90 ? -5.461 15.686 3.991 1.00 96.31 90 LEU A N 1
ATOM 695 C CA . LEU A 1 90 ? -6.202 16.126 2.802 1.00 96.31 90 LEU A CA 1
ATOM 696 C C . LEU A 1 90 ? -6.760 14.962 1.956 1.00 96.31 90 LEU A C 1
ATOM 698 O O . LEU A 1 90 ? -7.412 15.210 0.942 1.00 96.31 90 LEU A O 1
ATOM 702 N N . MET A 1 91 ? -6.480 13.703 2.323 1.00 96.50 91 MET A N 1
ATOM 703 C CA . MET A 1 91 ? -6.832 12.491 1.566 1.00 96.50 91 MET A CA 1
ATOM 704 C C . MET A 1 91 ? -6.472 12.582 0.067 1.00 96.50 91 MET A C 1
ATOM 706 O O . MET A 1 91 ? -7.211 12.135 -0.815 1.00 96.50 91 MET A O 1
ATOM 710 N N . CYS A 1 92 ? -5.304 13.150 -0.254 1.00 96.69 92 CYS A N 1
ATOM 711 C CA . CYS A 1 92 ? -4.880 13.369 -1.637 1.00 96.69 92 CYS A CA 1
ATOM 712 C C . CYS A 1 92 ? -4.216 12.116 -2.239 1.00 96.69 92 CYS A C 1
ATOM 714 O O . CYS A 1 92 ? -2.994 11.956 -2.203 1.00 96.69 92 CYS A O 1
ATOM 716 N N . SER A 1 93 ? -5.001 11.226 -2.861 1.00 96.25 93 SER A N 1
ATOM 717 C CA . SER A 1 93 ? -4.497 9.907 -3.303 1.00 96.25 93 SER A CA 1
ATOM 718 C C . SER A 1 93 ? -3.419 9.990 -4.384 1.00 96.25 93 SER A C 1
ATOM 720 O O . SER A 1 93 ? -2.493 9.180 -4.437 1.00 96.25 93 SER A O 1
ATOM 722 N N . LYS A 1 94 ? -3.521 10.981 -5.279 1.00 95.62 94 LYS A N 1
ATOM 723 C CA . LYS A 1 94 ? -2.478 11.247 -6.284 1.00 95.62 94 LYS A CA 1
ATOM 724 C C . LYS A 1 94 ? -1.200 11.780 -5.631 1.00 95.62 94 LYS A C 1
ATOM 726 O O . LYS A 1 94 ? -0.117 11.374 -6.046 1.00 95.62 94 LYS A O 1
ATOM 731 N N . GLY A 1 95 ? -1.341 12.642 -4.623 1.00 96.19 95 GLY A N 1
ATOM 732 C CA . GLY A 1 95 ? -0.231 13.179 -3.840 1.00 96.19 95 GLY A CA 1
ATOM 733 C C . GLY A 1 95 ? 0.531 12.069 -3.127 1.00 96.19 95 GLY A C 1
ATOM 734 O O . GLY A 1 95 ? 1.738 11.959 -3.315 1.00 96.19 95 GLY A O 1
ATOM 735 N N . LEU A 1 96 ? -0.179 11.177 -2.428 1.00 96.69 96 LEU A N 1
ATOM 736 C CA . LEU A 1 96 ? 0.450 10.085 -1.679 1.00 96.69 96 LEU A CA 1
ATOM 737 C C . LEU A 1 96 ? 1.217 9.125 -2.591 1.00 96.69 96 LEU A C 1
ATOM 739 O O . LEU A 1 96 ? 2.377 8.815 -2.328 1.00 96.69 96 LEU A O 1
ATOM 743 N N . ARG A 1 97 ? 0.615 8.720 -3.720 1.00 96.12 97 ARG A N 1
ATOM 744 C CA . ARG A 1 97 ? 1.306 7.896 -4.725 1.00 96.12 97 ARG A CA 1
ATOM 745 C C . ARG A 1 97 ? 2.595 8.552 -5.221 1.00 96.12 97 ARG A C 1
ATOM 747 O O . ARG A 1 97 ? 3.610 7.874 -5.349 1.00 96.12 97 ARG A O 1
ATOM 754 N N . LYS A 1 98 ? 2.557 9.856 -5.518 1.00 96.12 98 LYS A N 1
ATOM 755 C CA . LYS A 1 98 ? 3.722 10.601 -6.015 1.00 96.12 98 LYS A CA 1
ATOM 756 C C . LYS A 1 98 ? 4.800 10.745 -4.939 1.00 96.12 98 LYS A C 1
ATOM 758 O O . LYS A 1 98 ? 5.972 10.559 -5.250 1.00 96.12 98 LYS A O 1
ATOM 763 N N . TYR A 1 99 ? 4.401 11.034 -3.702 1.00 96.56 99 TYR A N 1
ATOM 764 C CA . TYR A 1 99 ? 5.302 11.154 -2.558 1.00 96.56 99 TYR A CA 1
ATOM 765 C C . TYR A 1 99 ? 6.074 9.854 -2.316 1.00 96.56 99 TYR A C 1
ATOM 767 O O . TYR A 1 99 ? 7.304 9.858 -2.273 1.00 96.56 99 TYR A O 1
ATOM 775 N N . ILE A 1 100 ? 5.361 8.728 -2.260 1.00 96.06 100 ILE A N 1
ATOM 776 C CA . ILE A 1 100 ? 5.965 7.405 -2.063 1.00 96.06 100 ILE A CA 1
ATOM 777 C C . ILE A 1 100 ? 6.856 7.034 -3.246 1.00 96.06 100 ILE A C 1
ATOM 779 O O . ILE A 1 100 ? 7.974 6.578 -3.040 1.00 96.06 100 ILE A O 1
ATOM 783 N N . TYR A 1 101 ? 6.414 7.283 -4.482 1.00 94.88 101 TYR A N 1
ATOM 784 C CA . TYR A 1 101 ? 7.239 7.037 -5.666 1.00 94.88 101 TYR A CA 1
ATOM 785 C C . TYR A 1 101 ? 8.560 7.824 -5.630 1.00 94.88 101 TYR A C 1
ATOM 787 O O . TYR A 1 101 ? 9.610 7.275 -5.952 1.00 94.88 101 TYR A O 1
ATOM 795 N N . ALA A 1 102 ? 8.523 9.095 -5.219 1.00 95.50 102 ALA A N 1
ATOM 796 C CA . ALA A 1 102 ? 9.708 9.949 -5.144 1.00 95.50 102 ALA A CA 1
ATOM 797 C C . ALA A 1 102 ? 10.699 9.524 -4.046 1.00 95.50 102 ALA A C 1
ATOM 799 O O . ALA A 1 102 ? 11.898 9.740 -4.198 1.00 95.50 102 ALA A O 1
ATOM 800 N N . ASN A 1 103 ? 10.212 8.905 -2.968 1.00 94.75 103 ASN A N 1
ATOM 801 C CA . ASN A 1 103 ? 11.022 8.469 -1.827 1.00 94.75 103 ASN A CA 1
ATOM 802 C C . ASN A 1 103 ? 11.212 6.939 -1.785 1.00 94.75 103 ASN A C 1
ATOM 804 O O . ASN A 1 103 ? 11.646 6.406 -0.771 1.00 94.75 103 ASN A O 1
ATOM 808 N N . ILE A 1 104 ? 10.904 6.214 -2.867 1.00 92.06 104 ILE A N 1
ATOM 809 C CA . ILE A 1 104 ? 10.845 4.741 -2.866 1.00 92.06 104 ILE A CA 1
A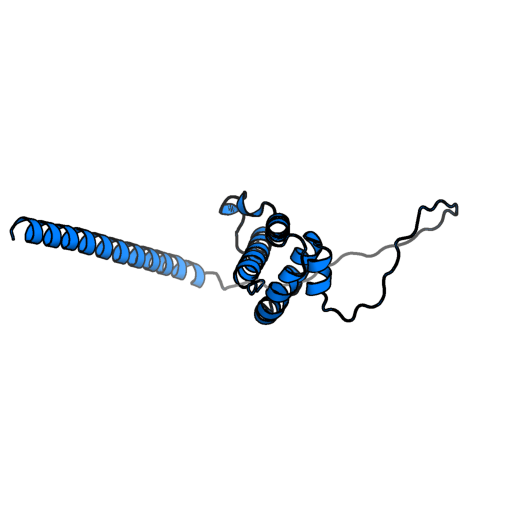TOM 810 C C . ILE A 1 104 ? 12.185 4.063 -2.542 1.00 92.06 104 ILE A C 1
ATOM 812 O O . ILE A 1 104 ? 12.205 2.931 -2.069 1.00 92.06 104 ILE A O 1
ATOM 816 N N . SER A 1 105 ? 13.299 4.758 -2.787 1.00 92.25 105 SER A N 1
ATOM 817 C CA . SER A 1 105 ? 14.648 4.303 -2.436 1.00 92.25 105 SER A CA 1
ATOM 818 C C . SER A 1 105 ? 14.900 4.294 -0.925 1.00 92.25 105 SER A C 1
ATOM 820 O O . SER A 1 105 ? 15.762 3.555 -0.463 1.00 92.25 105 SER A O 1
ATOM 822 N N . ASP A 1 106 ? 14.161 5.105 -0.166 1.00 93.81 106 ASP A N 1
ATOM 823 C CA . ASP A 1 106 ? 14.250 5.212 1.289 1.00 93.81 106 ASP A CA 1
ATOM 824 C C . ASP A 1 106 ? 12.981 4.630 1.928 1.00 93.81 106 ASP A C 1
ATOM 826 O O . ASP A 1 106 ? 12.106 5.325 2.453 1.00 93.81 106 ASP A O 1
ATOM 830 N N . GLN A 1 107 ? 12.855 3.305 1.822 1.00 90.94 107 GLN A N 1
ATOM 831 C CA . GLN A 1 107 ? 11.709 2.579 2.364 1.00 90.94 107 GLN A CA 1
ATOM 832 C C . GLN A 1 107 ? 11.606 2.724 3.888 1.00 90.94 107 GLN A C 1
ATOM 834 O O . GLN A 1 107 ? 10.494 2.772 4.409 1.00 90.94 107 GLN A O 1
ATOM 839 N N . ALA A 1 108 ? 12.735 2.824 4.598 1.00 91.81 108 ALA A N 1
ATOM 840 C CA . ALA A 1 108 ? 12.753 2.956 6.053 1.00 91.81 108 ALA A CA 1
ATOM 841 C C . ALA A 1 108 ? 12.038 4.240 6.497 1.00 91.81 108 ALA A C 1
ATOM 843 O O . ALA A 1 108 ? 11.116 4.176 7.310 1.00 91.81 108 ALA A O 1
ATOM 844 N N . LYS A 1 109 ? 12.372 5.376 5.870 1.00 92.19 109 LYS A N 1
ATOM 845 C CA . LYS A 1 109 ? 11.686 6.653 6.099 1.00 92.19 109 LYS A CA 1
ATOM 846 C C . LYS A 1 109 ? 10.183 6.558 5.833 1.00 92.19 109 LYS A C 1
ATOM 848 O O . LYS A 1 109 ? 9.374 7.041 6.621 1.00 92.19 109 LYS A O 1
ATOM 853 N N . LEU A 1 110 ? 9.792 5.924 4.726 1.00 94.12 110 LEU A N 1
ATOM 854 C CA . LEU A 1 110 ? 8.379 5.771 4.369 1.00 94.12 110 LEU A CA 1
ATOM 855 C C . LEU A 1 110 ? 7.604 4.920 5.383 1.00 94.12 110 LEU A C 1
ATOM 857 O O . LEU A 1 110 ? 6.458 5.240 5.694 1.00 94.12 110 LEU A O 1
ATOM 861 N N . MET A 1 111 ? 8.216 3.855 5.902 1.00 91.06 111 MET A N 1
ATOM 862 C CA . MET A 1 111 ? 7.598 2.987 6.909 1.00 91.06 111 MET A CA 1
ATOM 863 C C . MET A 1 111 ? 7.496 3.643 8.288 1.00 91.06 111 MET A C 1
ATOM 865 O O . MET A 1 111 ? 6.622 3.268 9.061 1.00 91.06 111 MET A O 1
ATOM 869 N N . GLU A 1 112 ? 8.328 4.634 8.595 1.00 91.50 112 GLU A N 1
ATOM 870 C CA . GLU A 1 112 ? 8.217 5.415 9.831 1.00 91.50 112 GLU A CA 1
ATOM 871 C C . GLU A 1 112 ? 7.116 6.490 9.733 1.00 91.50 112 GLU A C 1
ATOM 873 O O . GLU A 1 112 ? 6.301 6.652 10.645 1.00 91.50 112 GLU A O 1
ATOM 878 N N . GLU A 1 113 ? 7.050 7.203 8.603 1.00 93.62 113 GLU A N 1
ATOM 879 C CA . GLU A 1 113 ? 6.178 8.374 8.442 1.00 93.62 113 GLU A CA 1
ATOM 880 C C . GLU A 1 113 ? 4.737 8.008 8.043 1.00 93.62 113 GLU A C 1
ATOM 882 O O . GLU A 1 113 ? 3.768 8.491 8.637 1.00 93.62 113 GLU A O 1
ATOM 887 N N . ILE A 1 114 ? 4.570 7.161 7.021 1.00 95.56 114 ILE A N 1
ATOM 888 C CA . ILE A 1 114 ? 3.269 6.959 6.367 1.00 95.56 114 ILE A CA 1
ATOM 889 C C . ILE A 1 114 ? 2.235 6.263 7.265 1.00 95.56 114 ILE A C 1
ATOM 891 O O . ILE A 1 114 ? 1.091 6.724 7.271 1.00 95.56 114 ILE A O 1
ATOM 895 N N . PRO A 1 115 ? 2.558 5.209 8.043 1.00 95.69 115 PRO A N 1
ATOM 896 C CA . PRO A 1 115 ? 1.564 4.566 8.906 1.00 95.69 115 PRO A CA 1
ATOM 897 C C . PRO A 1 115 ? 0.961 5.533 9.929 1.00 95.69 115 PRO A C 1
ATOM 899 O O . PRO A 1 115 ? -0.254 5.561 10.125 1.00 95.69 115 PRO A O 1
ATOM 902 N N . SER A 1 116 ? 1.800 6.375 10.538 1.00 93.94 116 SER A N 1
ATOM 903 C CA . SER A 1 116 ? 1.367 7.405 11.486 1.00 93.94 116 SER A CA 1
ATOM 904 C C . SER A 1 116 ? 0.538 8.489 10.793 1.00 93.94 116 SER A C 1
ATOM 906 O O . SER A 1 116 ? -0.535 8.847 11.282 1.00 93.94 116 SER A O 1
ATOM 908 N N . ALA A 1 117 ? 0.969 8.948 9.614 1.00 95.31 117 ALA A N 1
ATOM 909 C CA . ALA A 1 117 ? 0.246 9.937 8.817 1.00 95.31 117 ALA A CA 1
ATOM 910 C C . ALA A 1 117 ? -1.138 9.442 8.354 1.00 95.31 117 ALA A C 1
ATOM 912 O O . ALA A 1 117 ? -2.107 10.204 8.377 1.00 95.31 117 ALA A O 1
ATOM 913 N N . LEU A 1 118 ? -1.274 8.162 7.987 1.00 95.56 118 LEU A N 1
ATOM 914 C CA . LEU A 1 118 ? -2.546 7.584 7.536 1.00 95.56 118 LEU A CA 1
ATOM 915 C C . LEU A 1 118 ? -3.647 7.649 8.604 1.00 95.56 118 LEU A C 1
ATOM 917 O O . LEU A 1 118 ? -4.826 7.719 8.251 1.00 95.56 118 LEU A O 1
ATOM 921 N N . LYS A 1 119 ? -3.295 7.695 9.895 1.00 93.56 119 LYS A N 1
ATOM 922 C CA . LYS A 1 119 ? -4.267 7.872 10.990 1.00 93.56 119 LYS A CA 1
ATOM 923 C C . LYS A 1 119 ? -5.018 9.196 10.921 1.00 93.56 119 LYS A C 1
ATOM 925 O O . LYS A 1 119 ? -6.170 9.269 11.360 1.00 93.56 119 LYS A O 1
ATOM 930 N N . LEU A 1 120 ? -4.364 10.229 10.391 1.00 94.19 120 LEU A N 1
ATOM 931 C CA . LEU A 1 120 ? -4.927 11.571 10.256 1.00 94.19 120 LEU A CA 1
ATOM 932 C C . LEU A 1 120 ? -6.009 11.625 9.173 1.00 94.19 120 LEU A C 1
ATOM 934 O O . LEU A 1 120 ? -6.838 12.532 9.180 1.00 94.19 120 LEU A O 1
ATOM 938 N N . ALA A 1 121 ? -6.049 10.641 8.269 1.00 95.50 121 ALA A N 1
ATOM 939 C CA . ALA A 1 121 ? -7.113 10.546 7.286 1.00 95.50 121 ALA A CA 1
ATOM 940 C C . ALA A 1 121 ? -8.464 10.273 7.969 1.00 95.50 121 ALA A C 1
ATOM 942 O O . ALA A 1 121 ? -8.592 9.430 8.870 1.00 95.50 121 ALA A O 1
ATOM 943 N N . LYS A 1 122 ? -9.505 10.956 7.480 1.00 95.56 122 LYS A N 1
ATOM 944 C CA . LYS A 1 122 ? -10.885 10.784 7.953 1.00 95.56 122 LYS A CA 1
ATOM 945 C C . LYS A 1 122 ? -11.406 9.366 7.701 1.00 95.56 122 LYS A C 1
ATOM 947 O O . LYS A 1 122 ? -12.049 8.785 8.567 1.00 95.56 122 LYS A O 1
ATOM 952 N N . GLU A 1 123 ? -11.111 8.805 6.527 1.00 96.25 123 GLU A N 1
ATOM 953 C CA . GLU A 1 123 ? -11.515 7.450 6.128 1.00 96.25 123 GLU A CA 1
ATOM 954 C C . GLU A 1 123 ? -10.296 6.660 5.598 1.00 96.25 123 GLU A C 1
ATOM 956 O O . GLU A 1 123 ? -10.154 6.508 4.382 1.00 96.25 123 GLU A O 1
ATOM 961 N N . PRO A 1 124 ? -9.390 6.151 6.460 1.00 95.44 124 PRO A N 1
ATOM 962 C CA . PRO A 1 124 ? -8.107 5.606 6.005 1.00 95.44 124 PRO A CA 1
ATOM 963 C C . PRO A 1 124 ? -8.229 4.406 5.059 1.00 95.44 124 PRO A C 1
ATOM 965 O O . PRO A 1 124 ? -7.522 4.343 4.059 1.00 95.44 124 PRO A O 1
ATOM 968 N N . ALA A 1 125 ? -9.159 3.482 5.318 1.00 95.38 125 ALA A N 1
ATOM 969 C CA . ALA A 1 125 ? -9.352 2.302 4.469 1.00 95.38 125 ALA A CA 1
ATOM 970 C C . ALA A 1 125 ? -9.796 2.679 3.044 1.00 95.38 125 ALA A C 1
ATOM 972 O O . ALA A 1 125 ? -9.247 2.189 2.057 1.00 95.38 125 ALA A O 1
ATOM 973 N N . LYS A 1 126 ? -10.758 3.603 2.931 1.00 96.31 126 LYS A N 1
ATOM 974 C CA . LYS A 1 126 ? -11.222 4.137 1.645 1.00 96.31 126 LYS A CA 1
ATOM 975 C C . LYS A 1 126 ? -10.117 4.924 0.945 1.00 96.31 126 LYS A C 1
ATOM 977 O O . LYS A 1 126 ? -9.883 4.725 -0.242 1.00 96.31 126 LYS A O 1
ATOM 982 N N . PHE A 1 127 ? -9.387 5.748 1.694 1.00 97.44 127 PHE A N 1
ATOM 983 C CA . PHE A 1 127 ? -8.257 6.504 1.166 1.00 97.44 127 PHE A CA 1
ATOM 984 C C . PHE A 1 127 ? -7.174 5.595 0.568 1.00 97.44 127 PHE A C 1
ATOM 986 O O . PHE A 1 127 ? -6.687 5.850 -0.535 1.00 97.44 127 PHE A O 1
ATOM 993 N N . VAL A 1 128 ? -6.825 4.509 1.262 1.00 96.81 128 VAL A N 1
ATOM 994 C CA . VAL A 1 128 ? -5.867 3.499 0.789 1.00 96.81 128 VAL A CA 1
ATOM 995 C C . VAL A 1 128 ? -6.379 2.793 -0.464 1.00 96.81 128 VAL A C 1
ATOM 997 O O . VAL A 1 128 ? -5.619 2.631 -1.421 1.00 96.81 128 VAL A O 1
ATOM 1000 N N . LEU A 1 129 ? -7.669 2.451 -0.514 1.00 95.62 129 LEU A N 1
ATOM 1001 C CA . LEU A 1 129 ? -8.292 1.866 -1.703 1.00 95.62 129 LEU A CA 1
ATOM 1002 C C . LEU A 1 129 ? -8.193 2.803 -2.926 1.00 95.62 129 LEU A C 1
ATOM 1004 O O . LEU A 1 129 ? -7.807 2.372 -4.016 1.00 95.62 129 LEU A O 1
ATOM 1008 N N . ASP A 1 130 ? -8.448 4.099 -2.739 1.00 96.00 130 ASP A N 1
ATOM 1009 C CA . ASP A 1 130 ? -8.310 5.113 -3.796 1.00 96.00 130 ASP A CA 1
ATOM 1010 C C . ASP A 1 130 ? -6.842 5.299 -4.237 1.00 96.00 130 ASP A C 1
ATOM 1012 O O . ASP A 1 130 ? -6.540 5.579 -5.410 1.00 96.00 130 ASP A O 1
ATOM 1016 N N . CYS A 1 131 ? -5.903 5.113 -3.305 1.00 95.75 131 CYS A N 1
ATOM 1017 C CA . CYS A 1 131 ? -4.466 5.183 -3.550 1.00 95.75 131 CYS A CA 1
ATOM 1018 C C . CYS A 1 131 ? -3.936 4.009 -4.372 1.00 95.75 131 CYS A C 1
ATOM 1020 O O . CYS A 1 131 ? -3.182 4.244 -5.318 1.00 95.75 131 CYS A O 1
ATOM 1022 N N . ILE A 1 132 ? -4.341 2.771 -4.087 1.00 93.06 132 ILE A N 1
ATOM 1023 C CA . ILE A 1 132 ? -3.881 1.616 -4.873 1.00 93.06 132 ILE A CA 1
ATOM 1024 C C . ILE A 1 132 ? -4.462 1.624 -6.297 1.00 93.06 132 ILE A C 1
ATOM 1026 O O . ILE A 1 132 ? -3.837 1.153 -7.246 1.00 93.06 132 ILE A O 1
ATOM 1030 N N . GLY A 1 133 ? -5.634 2.228 -6.503 1.00 87.12 133 GLY A N 1
ATOM 1031 C CA . GLY A 1 133 ? -6.225 2.353 -7.833 1.00 87.12 133 GLY A CA 1
ATOM 1032 C C . GLY A 1 133 ? -6.531 0.990 -8.461 1.00 87.12 133 GLY A C 1
ATOM 1033 O O . GLY A 1 133 ? -7.213 0.169 -7.863 1.00 87.12 133 GLY A O 1
ATOM 1034 N N . LYS A 1 134 ? -6.075 0.758 -9.700 1.00 87.00 134 LYS A N 1
ATOM 1035 C CA . LYS A 1 134 ? -6.442 -0.423 -10.510 1.00 87.00 134 LYS A CA 1
ATOM 1036 C C . LYS A 1 134 ? -5.237 -1.218 -11.021 1.00 87.00 134 LYS A C 1
ATOM 1038 O O . LYS A 1 134 ? -5.348 -1.924 -12.022 1.00 87.00 134 LYS A O 1
ATOM 1043 N N . PHE A 1 135 ? -4.077 -1.104 -10.366 1.00 81.94 135 PHE A N 1
ATOM 1044 C CA . PHE A 1 135 ? -2.865 -1.801 -10.820 1.00 81.94 135 PHE A CA 1
ATOM 1045 C C . PHE A 1 135 ? -3.069 -3.326 -10.870 1.00 81.94 135 PHE A C 1
ATOM 1047 O O . PHE A 1 135 ? -2.572 -3.984 -11.776 1.00 81.94 135 PHE A O 1
ATOM 1054 N N . TYR A 1 136 ? -3.854 -3.878 -9.940 1.00 82.69 136 TYR A N 1
ATOM 1055 C CA . TYR A 1 136 ? -4.135 -5.311 -9.824 1.00 82.69 136 TYR A CA 1
ATOM 1056 C C . TYR A 1 136 ? -5.003 -5.877 -10.958 1.00 82.69 136 TYR A C 1
ATOM 1058 O O . TYR A 1 136 ? -5.104 -7.091 -11.091 1.00 82.69 136 TYR A O 1
ATOM 1066 N N . LEU A 1 137 ? -5.618 -5.024 -11.787 1.00 87.19 137 LEU A N 1
ATOM 1067 C CA . LEU A 1 137 ? -6.362 -5.471 -12.969 1.00 87.19 137 LEU A CA 1
ATOM 1068 C C . LEU A 1 137 ? -5.437 -5.855 -14.131 1.00 87.19 137 LEU A C 1
ATOM 1070 O O . LEU A 1 137 ? -5.886 -6.455 -15.105 1.00 87.19 137 LEU A O 1
ATOM 1074 N N . GLN A 1 138 ? -4.156 -5.490 -14.059 1.00 84.69 138 GLN A N 1
ATOM 1075 C CA . GLN A 1 138 ? -3.196 -5.771 -15.116 1.00 84.69 138 GLN A CA 1
ATOM 1076 C C . GLN A 1 138 ? -2.649 -7.198 -14.992 1.00 84.69 138 GLN A C 1
ATOM 1078 O O . GLN A 1 138 ? -2.326 -7.674 -13.905 1.00 84.69 138 GLN A O 1
ATOM 1083 N N . GLY A 1 139 ? -2.514 -7.893 -16.124 1.00 84.19 139 GLY A N 1
ATOM 1084 C CA . GLY A 1 139 ? -1.937 -9.239 -16.157 1.00 84.19 139 GLY A CA 1
ATOM 1085 C C . GLY A 1 139 ? -0.432 -9.247 -15.861 1.00 84.19 139 GLY A C 1
ATOM 1086 O O . GLY A 1 139 ? 0.250 -8.234 -15.999 1.00 84.19 139 GLY A O 1
ATOM 1087 N N . ARG A 1 140 ? 0.131 -10.423 -15.537 1.00 83.25 140 ARG A N 1
ATOM 1088 C CA . ARG A 1 140 ? 1.562 -10.602 -15.188 1.00 83.25 140 ARG A CA 1
ATOM 1089 C C . ARG A 1 140 ? 2.533 -9.936 -16.174 1.00 83.25 140 ARG A C 1
ATOM 1091 O O . ARG A 1 140 ? 3.558 -9.406 -15.761 1.00 83.25 140 ARG A O 1
ATOM 1098 N N . ARG A 1 141 ? 2.198 -9.950 -17.469 1.00 82.31 141 ARG A N 1
ATOM 1099 C CA . ARG A 1 141 ? 3.016 -9.381 -18.555 1.00 82.31 141 ARG A CA 1
ATOM 1100 C C . ARG A 1 141 ? 3.193 -7.864 -18.457 1.00 82.31 141 ARG A C 1
ATOM 1102 O O . ARG A 1 141 ? 4.139 -7.348 -19.035 1.00 82.31 141 ARG A O 1
ATOM 1109 N N . ALA A 1 142 ? 2.324 -7.167 -17.728 1.00 83.56 142 ALA A N 1
ATOM 1110 C CA . ALA A 1 142 ? 2.452 -5.735 -17.503 1.00 83.56 142 ALA A CA 1
ATOM 1111 C C . ALA A 1 142 ? 3.588 -5.387 -16.528 1.00 83.56 142 ALA A C 1
ATOM 1113 O O . ALA A 1 142 ? 4.035 -4.250 -16.535 1.00 83.56 142 ALA A O 1
ATOM 1114 N N . PHE A 1 143 ? 4.082 -6.331 -15.717 1.00 82.19 143 PHE A N 1
ATOM 1115 C CA . PHE A 1 143 ? 5.043 -6.077 -14.630 1.00 82.19 143 PHE A CA 1
ATOM 1116 C C . PHE A 1 143 ? 6.471 -6.544 -14.944 1.00 82.19 143 PHE A C 1
ATOM 1118 O O . PHE A 1 143 ? 7.157 -7.079 -14.074 1.00 82.19 143 PHE A O 1
ATOM 1125 N N . THR A 1 144 ? 6.928 -6.387 -16.185 1.00 85.25 144 THR A N 1
ATOM 1126 C CA . THR A 1 144 ? 8.346 -6.600 -16.514 1.00 85.25 144 THR A CA 1
ATOM 1127 C C . THR A 1 144 ? 9.225 -5.561 -15.805 1.00 85.25 144 THR A C 1
ATOM 1129 O O . THR A 1 144 ? 8.735 -4.508 -15.393 1.00 85.25 144 THR A O 1
ATOM 1132 N N . LYS A 1 145 ? 10.515 -5.862 -15.614 1.00 76.25 145 LYS A N 1
ATOM 1133 C CA . LYS A 1 145 ? 11.427 -5.109 -14.731 1.00 76.25 145 LYS A CA 1
ATOM 1134 C C . LYS A 1 145 ? 11.575 -3.623 -15.126 1.00 76.25 145 LYS A C 1
ATOM 1136 O O . LYS A 1 145 ? 11.770 -2.778 -14.263 1.00 76.25 145 LYS A O 1
ATOM 1141 N N . GLU A 1 146 ? 11.330 -3.299 -16.389 1.00 78.31 146 GLU A N 1
ATOM 1142 C CA . GLU A 1 146 ? 11.451 -1.968 -16.996 1.00 78.31 146 GLU A CA 1
ATOM 1143 C C . GLU A 1 146 ? 10.081 -1.327 -17.271 1.00 78.31 146 GLU A C 1
ATOM 1145 O O . GLU A 1 146 ? 9.988 -0.241 -17.843 1.00 78.31 146 GLU A O 1
ATOM 1150 N N . SER A 1 147 ? 8.993 -1.998 -16.889 1.00 80.88 147 SER A N 1
ATOM 1151 C CA . SER A 1 147 ? 7.648 -1.464 -17.059 1.00 80.88 147 SER A CA 1
ATOM 1152 C C . SER A 1 147 ? 7.343 -0.425 -15.981 1.00 80.88 147 SER A C 1
ATOM 1154 O O . SER A 1 147 ? 7.472 -0.739 -14.800 1.00 80.88 147 SER A O 1
ATOM 1156 N N . PRO A 1 148 ? 6.790 0.751 -16.325 1.00 77.38 148 PRO A N 1
ATOM 1157 C CA . PRO A 1 148 ? 6.270 1.705 -15.340 1.00 77.38 148 PRO A CA 1
ATOM 1158 C C . PRO A 1 148 ? 5.234 1.100 -14.374 1.00 77.38 148 PRO A C 1
ATOM 1160 O O . PRO A 1 148 ? 5.002 1.619 -13.280 1.00 77.38 148 PRO A O 1
ATOM 1163 N N . MET A 1 149 ? 4.595 -0.010 -14.761 1.00 81.94 149 MET A N 1
ATOM 1164 C CA . MET A 1 149 ? 3.645 -0.720 -13.906 1.00 81.94 149 MET A CA 1
ATOM 1165 C C . MET A 1 149 ? 4.319 -1.462 -12.747 1.00 81.94 149 MET A C 1
ATOM 1167 O O . MET A 1 149 ? 3.653 -1.703 -11.739 1.00 81.94 149 MET A O 1
ATOM 1171 N N . SER A 1 150 ? 5.607 -1.821 -12.853 1.00 84.69 150 SER A N 1
ATOM 1172 C CA . SER A 1 150 ? 6.346 -2.455 -11.752 1.00 84.69 150 SER A CA 1
ATOM 1173 C C . SER A 1 150 ? 6.467 -1.486 -10.573 1.00 84.69 150 SER A C 1
ATOM 1175 O O . SER A 1 150 ? 6.085 -1.830 -9.454 1.00 84.69 150 SER A O 1
ATOM 1177 N N . SER A 1 151 ? 6.836 -0.234 -10.846 1.00 88.44 151 SER A N 1
ATOM 1178 C CA . SER A 1 151 ? 6.919 0.822 -9.839 1.00 88.44 151 SER A CA 1
ATOM 1179 C C . SER A 1 151 ? 5.545 1.205 -9.290 1.00 88.44 15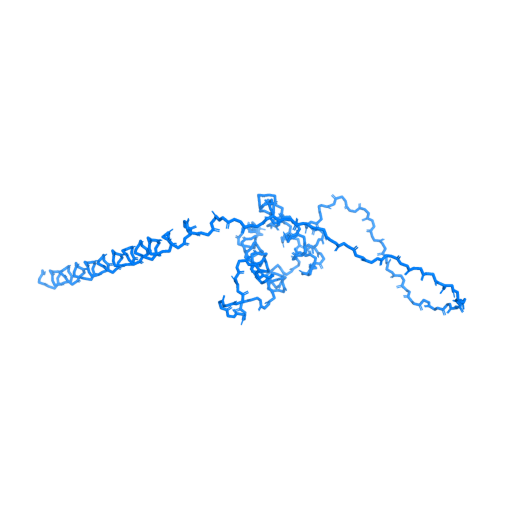1 SER A C 1
ATOM 1181 O O . SER A 1 151 ? 5.388 1.361 -8.083 1.00 88.44 151 SER A O 1
ATOM 1183 N N . ALA A 1 152 ? 4.517 1.299 -10.143 1.00 90.00 152 ALA A N 1
ATOM 1184 C CA . ALA A 1 152 ? 3.149 1.573 -9.688 1.00 90.00 152 ALA A CA 1
ATOM 1185 C C . ALA A 1 152 ? 2.628 0.483 -8.732 1.00 90.00 152 ALA A C 1
ATOM 1187 O O . ALA A 1 152 ? 1.980 0.786 -7.723 1.00 90.00 152 ALA A O 1
ATOM 1188 N N . ARG A 1 153 ? 2.949 -0.786 -9.017 1.00 91.88 153 ARG A N 1
ATOM 1189 C CA . ARG A 1 153 ? 2.664 -1.908 -8.119 1.00 91.88 153 ARG A CA 1
ATOM 1190 C C . ARG A 1 153 ? 3.440 -1.783 -6.813 1.00 91.88 153 ARG A C 1
ATOM 1192 O O . ARG A 1 153 ? 2.832 -1.941 -5.764 1.00 91.88 153 ARG A O 1
ATOM 1199 N N . GLN A 1 154 ? 4.736 -1.485 -6.864 1.00 92.19 154 GLN A N 1
ATOM 1200 C CA . GLN A 1 154 ? 5.564 -1.350 -5.663 1.00 92.19 154 GLN A CA 1
ATOM 1201 C C . GLN A 1 154 ? 5.052 -0.238 -4.738 1.00 92.19 154 GLN A C 1
ATOM 1203 O O . GLN A 1 154 ? 4.863 -0.478 -3.551 1.00 92.19 154 GLN A O 1
ATOM 1208 N N . VAL A 1 155 ? 4.720 0.934 -5.290 1.00 94.88 155 VAL A N 1
ATOM 1209 C CA . VAL A 1 155 ? 4.081 2.031 -4.541 1.00 94.88 155 VAL A CA 1
ATOM 1210 C C . VAL A 1 155 ? 2.780 1.562 -3.892 1.00 94.88 155 VAL A C 1
ATOM 1212 O O . VAL A 1 155 ? 2.539 1.832 -2.722 1.00 94.88 155 VAL A O 1
ATOM 1215 N N . SER A 1 156 ? 1.946 0.830 -4.631 1.00 94.94 156 SER A N 1
ATOM 1216 C CA . SER A 1 156 ? 0.668 0.344 -4.103 1.00 94.94 156 SER A CA 1
ATOM 1217 C C . SER A 1 156 ? 0.847 -0.686 -2.983 1.00 94.94 156 SER A C 1
ATOM 1219 O O . SER A 1 156 ? 0.081 -0.676 -2.025 1.00 94.94 156 SER A O 1
ATOM 1221 N N . LEU A 1 157 ? 1.858 -1.555 -3.082 1.00 94.19 157 LEU A N 1
ATOM 1222 C CA . LEU A 1 157 ? 2.198 -2.518 -2.032 1.00 94.19 157 LEU A CA 1
ATOM 1223 C C . LEU A 1 157 ? 2.691 -1.817 -0.765 1.00 94.19 157 LEU A C 1
ATOM 1225 O O . LEU A 1 157 ? 2.218 -2.157 0.312 1.00 94.19 157 LEU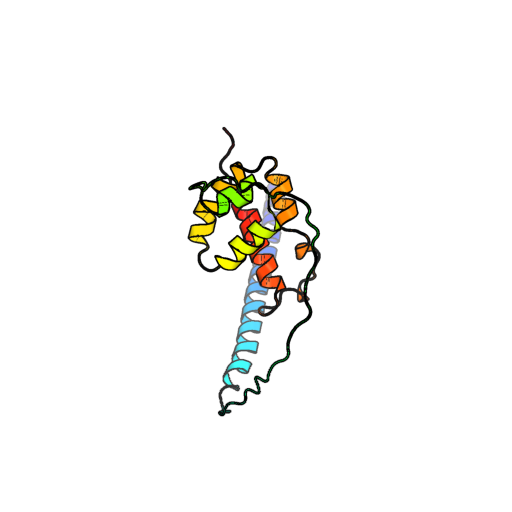 A O 1
ATOM 1229 N N . LEU A 1 158 ? 3.547 -0.800 -0.899 1.00 95.50 158 LEU A N 1
ATOM 1230 C CA . LEU A 1 158 ? 4.006 0.006 0.237 1.00 95.50 158 LEU A CA 1
ATOM 1231 C C . LEU A 1 158 ? 2.841 0.702 0.947 1.00 95.50 158 LEU A C 1
ATOM 1233 O O . LEU A 1 158 ? 2.794 0.722 2.167 1.00 95.50 158 LEU A O 1
ATOM 1237 N N . ILE A 1 159 ? 1.866 1.228 0.199 1.00 96.00 159 ILE A N 1
ATOM 1238 C CA . ILE A 1 159 ? 0.673 1.856 0.789 1.00 96.00 159 ILE A CA 1
ATOM 1239 C C . ILE A 1 159 ? -0.155 0.838 1.585 1.00 96.00 159 ILE A C 1
ATOM 1241 O O . ILE A 1 159 ? -0.640 1.156 2.670 1.00 96.00 159 ILE A O 1
ATOM 1245 N N . LEU A 1 160 ? -0.319 -0.382 1.061 1.00 96.25 160 LEU A N 1
ATOM 1246 C CA . LEU A 1 160 ? -1.018 -1.460 1.768 1.00 96.25 160 LEU A CA 1
ATOM 1247 C C . LEU A 1 160 ? -0.258 -1.899 3.020 1.00 96.25 160 LEU A C 1
ATOM 1249 O O . LEU A 1 160 ? -0.866 -2.078 4.069 1.00 96.25 160 LEU A O 1
ATOM 1253 N N . GLU A 1 161 ? 1.061 -2.032 2.923 1.00 95.38 161 GLU A N 1
ATOM 1254 C CA . GLU A 1 161 ? 1.928 -2.343 4.057 1.00 95.38 161 GLU A CA 1
ATOM 1255 C C . GLU A 1 161 ? 1.822 -1.264 5.141 1.00 95.38 161 GLU A C 1
ATOM 1257 O O . GLU A 1 161 ? 1.555 -1.583 6.297 1.00 95.38 161 GLU A O 1
ATOM 1262 N N . SER A 1 162 ? 1.893 0.020 4.770 1.00 95.06 162 SER A N 1
ATOM 1263 C CA . SER A 1 162 ? 1.713 1.123 5.720 1.00 95.06 162 SER A CA 1
ATOM 1264 C C . SER A 1 162 ? 0.339 1.126 6.384 1.00 95.06 162 SER A C 1
ATOM 1266 O O . SER A 1 162 ? 0.222 1.510 7.543 1.00 95.06 162 SER A O 1
ATOM 1268 N N . PHE A 1 163 ? -0.705 0.711 5.663 1.00 95.50 163 PHE A N 1
ATOM 1269 C CA . PHE A 1 163 ? -2.046 0.587 6.225 1.00 95.50 163 PHE A CA 1
ATOM 1270 C C . PHE A 1 163 ? -2.129 -0.529 7.270 1.00 95.50 163 PHE A C 1
ATOM 1272 O O . PHE A 1 163 ? -2.761 -0.338 8.303 1.00 95.50 163 PHE A O 1
ATOM 1279 N N . LEU A 1 164 ? -1.469 -1.666 7.028 1.00 94.25 164 LEU A N 1
ATOM 1280 C CA . LEU A 1 164 ? -1.406 -2.781 7.980 1.00 94.25 164 LEU A CA 1
ATOM 1281 C C . LEU A 1 164 ? -0.546 -2.459 9.210 1.00 94.25 164 LEU A C 1
ATOM 1283 O O . LEU A 1 164 ? -0.822 -2.965 10.292 1.00 94.25 164 LEU A O 1
ATOM 1287 N N . LEU A 1 165 ? 0.475 -1.616 9.045 1.00 93.12 165 LEU A N 1
ATOM 1288 C CA . LEU A 1 165 ? 1.335 -1.125 10.125 1.00 93.12 165 LEU A CA 1
ATOM 1289 C C . LEU A 1 165 ? 0.759 0.099 10.850 1.00 93.12 165 LEU A C 1
ATOM 1291 O O . LEU A 1 165 ? 1.384 0.612 11.779 1.00 93.12 165 LEU A O 1
ATOM 1295 N N . MET A 1 166 ? -0.404 0.599 10.425 1.00 91.81 166 MET A N 1
ATOM 1296 C CA . MET A 1 166 ? -1.048 1.733 11.073 1.00 91.81 166 MET A CA 1
ATOM 1297 C C . MET A 1 166 ? -1.357 1.364 12.526 1.00 91.81 166 MET A C 1
ATOM 1299 O O . MET A 1 166 ? -2.052 0.375 12.755 1.00 91.81 166 MET A O 1
ATOM 1303 N N . PRO A 1 167 ? -0.878 2.136 13.517 1.00 82.31 167 PRO A N 1
ATOM 1304 C CA . PRO A 1 167 ? -1.140 1.778 14.901 1.00 82.31 167 PRO A CA 1
ATOM 1305 C C . PRO A 1 167 ? -2.651 1.842 15.191 1.00 82.31 167 PRO A C 1
ATOM 1307 O O . PRO A 1 167 ? -3.378 2.606 14.553 1.00 82.31 167 PRO A O 1
ATOM 1310 N N . ASP A 1 168 ? -3.157 1.086 16.159 1.00 77.25 168 ASP A N 1
ATOM 1311 C CA . ASP A 1 168 ? -4.595 1.114 16.446 1.00 77.25 168 ASP A CA 1
ATOM 1312 C C . ASP A 1 168 ? -5.047 2.518 16.893 1.00 77.25 168 ASP A C 1
ATOM 1314 O O . ASP A 1 168 ? -4.278 3.297 17.481 1.00 77.25 168 ASP A O 1
ATOM 1318 N N . ARG A 1 169 ? -6.294 2.882 16.563 1.00 61.94 169 ARG A N 1
ATOM 1319 C CA . ARG A 1 169 ? -6.989 3.989 17.235 1.00 61.94 169 ARG A CA 1
ATOM 1320 C C . ARG A 1 169 ? -7.470 3.423 18.571 1.00 61.94 169 ARG A C 1
ATOM 1322 O O . ARG A 1 169 ? -8.520 2.790 18.606 1.00 61.94 169 ARG A O 1
ATOM 1329 N N . GLY A 1 170 ? -6.636 3.556 19.602 1.00 48.16 170 GLY A N 1
ATOM 1330 C CA . GLY A 1 170 ? -7.044 3.300 20.986 1.00 48.16 170 GLY A CA 1
ATOM 1331 C C . GLY A 1 170 ? -8.226 4.165 21.397 1.00 48.16 170 GLY A C 1
ATOM 1332 O O . GLY A 1 170 ? -8.377 5.266 20.815 1.00 48.16 170 GLY A O 1
#

Organism: Brassica rapa subsp. pekinensis (NCBI:txid51351)

InterPro domains:
  IPR012474 Frigida-like [PF07899] (77-167)

Radius of gyration: 27.98 Å; chains: 1; bounding box: 45×92×53 Å

Sequence (170 aa):
LAAFSVAVETFKRQFDDLQKHIESI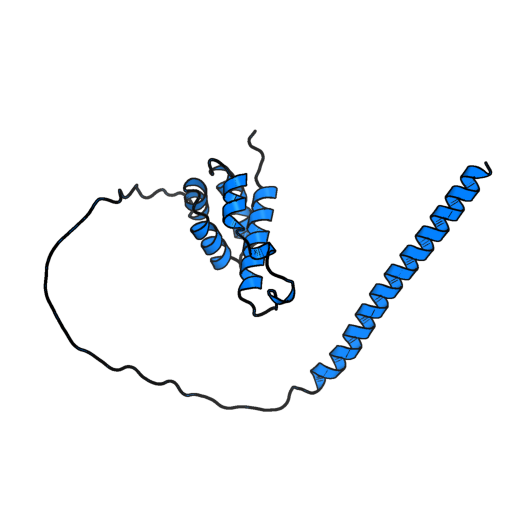ENAIDSKLESNGVVLAARNNNFHQPMLSPPRNNVSVETTVTVSQPSQEIVPETSNKPEGERICELMCSKGLRKYIYANISDQAKLMEEIPSALKLAKEPAKFVLDCIGKFYLQGRRAFTKESPMSSARQVSLLILESFLLMPDRG